Protein AF-A0AAD4WTL7-F1 (afdb_monomer_lite)

InterPro domains:
  IPR002083 MATH/TRAF domain [PS50144] (1-34)
  IPR002083 MATH/TRAF domain [PS50144] (56-86)
  IPR002083 MATH/TRAF domain [cd00121] (58-85)
  IPR008974 TRAF-like [G3DSA:2.60.210.10] (1-42)

Sequence (86 aa):
MPCSDFDQFIPLESFADASNGYLIDDTCVFGAEVFASEGRIIGKGECISMINNPVMYKHVWKVDNFSKLDATFYDSEP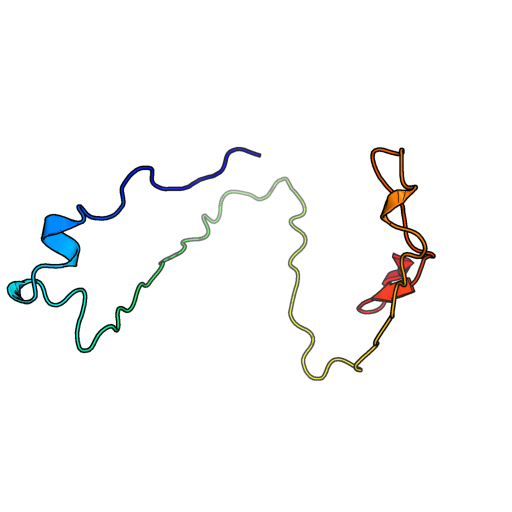FIAGGHNG

Structure (mmCIF, N/CA/C/O backbone):
data_AF-A0AAD4WTL7-F1
#
_entry.id   AF-A0AAD4WTL7-F1
#
loop_
_atom_site.group_PDB
_atom_site.id
_atom_site.type_symbol
_atom_site.label_atom_id
_atom_site.label_alt_id
_atom_site.label_comp_id
_atom_site.label_asym_id
_atom_site.label_entity_id
_atom_site.label_seq_id
_atom_site.pdbx_PDB_ins_code
_atom_site.Cartn_x
_atom_site.Cartn_y
_atom_site.Cartn_z
_atom_site.occupancy
_atom_site.B_iso_or_equiv
_atom_site.auth_seq_id
_atom_site.auth_comp_id
_atom_site.auth_asym_id
_atom_site.auth_atom_id
_atom_site.pdbx_PDB_model_num
ATOM 1 N N . MET A 1 1 ? 18.197 -1.072 -2.440 1.00 51.62 1 MET A N 1
ATOM 2 C CA . MET A 1 1 ? 17.244 0.036 -2.659 1.00 51.62 1 MET A CA 1
ATOM 3 C C . MET A 1 1 ? 16.618 0.367 -1.316 1.00 51.62 1 MET A C 1
ATOM 5 O O . MET A 1 1 ? 16.290 -0.584 -0.618 1.00 51.62 1 MET A O 1
ATOM 9 N N . PRO A 1 2 ? 16.524 1.639 -0.901 1.00 55.66 2 PRO A N 1
ATOM 10 C CA . PRO A 1 2 ? 15.776 1.984 0.302 1.00 55.66 2 PRO A CA 1
ATOM 11 C C . PRO A 1 2 ? 14.282 1.748 0.041 1.00 55.66 2 PRO A C 1
ATOM 13 O O . PRO A 1 2 ? 13.759 2.221 -0.967 1.00 55.66 2 PRO A O 1
ATOM 16 N N . CYS A 1 3 ? 13.615 0.988 0.909 1.00 58.59 3 CYS A N 1
ATOM 17 C CA . CYS A 1 3 ? 12.159 0.883 0.887 1.00 58.59 3 CYS A CA 1
ATOM 18 C C . CYS A 1 3 ? 11.586 2.225 1.355 1.00 58.59 3 CYS A C 1
ATOM 20 O O . CYS A 1 3 ? 11.871 2.663 2.467 1.00 58.59 3 CYS A O 1
ATOM 22 N N . SER A 1 4 ? 10.834 2.905 0.492 1.00 70.38 4 SER A N 1
ATOM 23 C CA . SER A 1 4 ? 10.076 4.104 0.853 1.00 70.38 4 SER A CA 1
ATOM 24 C C . SER A 1 4 ? 8.715 3.661 1.374 1.00 70.38 4 SER A C 1
ATOM 26 O O . SER A 1 4 ? 7.752 3.611 0.617 1.00 70.38 4 SER A O 1
ATOM 28 N N . ASP A 1 5 ? 8.681 3.265 2.640 1.00 73.88 5 ASP A N 1
ATOM 29 C CA . ASP A 1 5 ? 7.476 2.796 3.322 1.00 73.88 5 ASP A CA 1
ATOM 30 C C . ASP A 1 5 ? 7.245 3.609 4.604 1.00 73.88 5 ASP A C 1
ATOM 32 O O . ASP A 1 5 ? 8.076 4.438 4.988 1.00 73.88 5 ASP A O 1
ATOM 36 N N . PHE A 1 6 ? 6.112 3.384 5.256 1.00 76.75 6 PHE A N 1
ATOM 37 C CA . PHE A 1 6 ? 5.765 4.000 6.527 1.00 76.75 6 PHE A CA 1
ATOM 38 C C . PHE A 1 6 ? 5.937 2.993 7.663 1.00 76.75 6 PHE A C 1
ATOM 40 O O . PHE A 1 6 ? 5.256 1.972 7.696 1.00 76.75 6 PHE A O 1
ATOM 47 N N . ASP A 1 7 ? 6.769 3.325 8.654 1.00 81.88 7 ASP A N 1
ATOM 48 C CA . ASP A 1 7 ? 6.903 2.510 9.873 1.00 81.88 7 ASP A CA 1
ATOM 49 C C . ASP A 1 7 ? 5.576 2.420 10.654 1.00 81.88 7 ASP A C 1
ATOM 51 O O . ASP A 1 7 ? 5.302 1.429 11.330 1.00 81.88 7 ASP A O 1
ATOM 55 N N . GLN A 1 8 ? 4.729 3.451 10.549 1.00 83.12 8 GLN A N 1
ATOM 56 C CA . GLN A 1 8 ? 3.375 3.459 11.093 1.00 83.12 8 GLN A CA 1
ATOM 57 C C . GLN A 1 8 ? 2.470 4.385 10.270 1.00 83.12 8 GLN A C 1
ATOM 59 O O . GLN A 1 8 ? 2.640 5.601 10.283 1.00 83.12 8 GLN A O 1
ATOM 64 N N . PHE A 1 9 ? 1.487 3.806 9.579 1.00 85.44 9 PHE A N 1
ATOM 65 C CA . PHE A 1 9 ? 0.512 4.559 8.783 1.00 85.44 9 PHE A CA 1
ATOM 66 C C . PHE A 1 9 ? -0.659 5.079 9.638 1.00 85.44 9 PHE A C 1
ATOM 68 O O . PHE A 1 9 ? -0.912 6.280 9.680 1.00 85.44 9 PHE A O 1
ATOM 75 N N . ILE A 1 10 ? -1.345 4.191 10.372 1.00 89.94 10 ILE A N 1
ATOM 76 C CA . ILE A 1 10 ? -2.443 4.518 11.300 1.00 89.94 10 ILE A CA 1
ATOM 77 C C . ILE A 1 10 ? -2.273 3.664 12.573 1.00 89.94 10 ILE A C 1
ATOM 79 O O . ILE A 1 10 ? -1.946 2.479 12.461 1.00 89.94 10 ILE A O 1
ATOM 83 N N . PRO A 1 11 ? -2.476 4.206 13.791 1.00 93.69 11 PRO A N 1
ATOM 84 C CA . PRO A 1 11 ? -2.492 3.407 15.016 1.00 93.69 11 PRO A CA 1
ATOM 85 C C . PRO A 1 11 ? -3.582 2.333 14.986 1.00 93.69 11 PRO A C 1
ATOM 87 O O . PRO A 1 11 ? -4.719 2.619 14.616 1.00 93.69 11 PRO A O 1
ATOM 90 N N . LEU A 1 12 ? -3.264 1.118 15.445 1.00 92.44 12 LEU A N 1
ATOM 91 C CA . LEU A 1 12 ? -4.205 -0.010 15.434 1.00 92.44 12 LEU A CA 1
ATOM 92 C C . LEU A 1 12 ? -5.513 0.306 16.173 1.00 92.44 12 LEU A C 1
ATOM 94 O O . LEU A 1 12 ? -6.587 -0.050 15.700 1.00 92.44 12 LEU A O 1
ATOM 98 N N . GLU A 1 13 ? -5.420 1.014 17.298 1.00 93.81 13 GLU A N 1
ATOM 99 C CA . GLU A 1 13 ? -6.584 1.433 18.086 1.00 93.81 13 GLU A CA 1
ATOM 100 C C . GLU A 1 13 ? -7.524 2.334 17.277 1.00 93.81 13 GLU A C 1
ATOM 102 O O . GLU A 1 13 ? -8.736 2.157 17.320 1.00 93.81 13 GLU A O 1
ATOM 107 N N . SER A 1 14 ? -6.969 3.256 16.486 1.00 94.06 14 SER A N 1
ATOM 108 C CA . SER A 1 14 ? -7.763 4.151 15.643 1.00 94.06 14 SER A CA 1
ATOM 109 C C . SER A 1 14 ? -8.305 3.434 14.408 1.00 94.06 14 SER A C 1
ATOM 111 O O . SER A 1 14 ? -9.436 3.702 14.011 1.00 94.06 14 SER A O 1
ATOM 113 N N . PHE A 1 15 ? -7.540 2.498 13.837 1.00 93.94 15 PHE A N 1
ATOM 114 C CA . PHE A 1 15 ? -7.973 1.676 12.706 1.00 93.94 15 PHE A CA 1
ATOM 115 C C . PHE A 1 15 ? -9.165 0.773 13.059 1.00 93.94 15 PHE A C 1
ATOM 117 O O . PHE A 1 15 ? -10.097 0.655 12.269 1.00 93.94 15 PHE A O 1
ATOM 124 N N . ALA A 1 16 ? -9.141 0.155 14.244 1.00 92.12 16 ALA A N 1
ATOM 125 C CA . ALA A 1 16 ? -10.181 -0.767 14.706 1.00 92.12 16 ALA A CA 1
ATOM 126 C C . ALA A 1 16 ? -11.413 -0.067 15.309 1.00 92.12 16 ALA A C 1
ATOM 128 O O . ALA A 1 16 ? -12.443 -0.705 15.529 1.00 92.12 16 ALA A O 1
ATOM 129 N N . ASP A 1 17 ? -11.322 1.229 15.601 1.00 94.69 17 ASP A N 1
ATOM 130 C CA . ASP A 1 17 ? -12.447 2.006 16.104 1.00 94.69 17 ASP A CA 1
ATOM 131 C C . ASP A 1 17 ? -13.470 2.266 14.987 1.00 94.69 17 ASP A C 1
ATOM 133 O O . ASP A 1 17 ? -13.265 3.083 14.085 1.00 94.69 17 ASP A O 1
ATOM 137 N N . ALA A 1 18 ? -14.608 1.576 15.087 1.00 91.81 18 ALA A N 1
ATOM 138 C CA . ALA A 1 18 ? -15.729 1.678 14.158 1.00 91.81 18 ALA A CA 1
ATOM 139 C C . ALA A 1 18 ? -16.268 3.112 13.991 1.00 91.81 18 ALA A C 1
ATOM 141 O O . ALA A 1 18 ? -16.852 3.417 12.952 1.00 91.81 18 ALA A O 1
ATOM 142 N N . SER A 1 19 ? -16.061 4.009 14.964 1.00 93.75 19 SER A N 1
ATOM 143 C CA . SER A 1 19 ? -16.474 5.413 14.841 1.00 93.75 19 SER A CA 1
ATOM 144 C C . SER A 1 19 ? -15.656 6.197 13.807 1.00 93.75 19 SER A C 1
ATOM 146 O O . SER A 1 19 ? -16.163 7.169 13.245 1.00 93.75 19 SER A O 1
ATOM 148 N N . ASN A 1 20 ? -14.437 5.742 13.493 1.00 93.81 20 ASN A N 1
ATOM 149 C CA . ASN A 1 20 ? -13.576 6.352 12.479 1.00 93.81 20 ASN A CA 1
ATOM 150 C C . ASN A 1 20 ? -13.884 5.862 11.053 1.00 93.81 20 ASN A C 1
ATOM 152 O O . ASN A 1 20 ? -13.449 6.483 10.086 1.00 93.81 20 ASN A O 1
ATOM 156 N N . GLY A 1 21 ? -14.617 4.751 10.904 1.00 93.38 21 GLY A N 1
ATOM 157 C CA . GLY A 1 21 ? -15.053 4.230 9.604 1.00 93.38 21 GLY A CA 1
ATOM 158 C C . GLY A 1 21 ? -13.943 3.669 8.704 1.00 93.38 21 GLY A C 1
ATOM 159 O O . GLY A 1 21 ? -14.187 3.462 7.517 1.00 93.38 21 GLY A O 1
ATOM 160 N N . TYR A 1 22 ? -12.738 3.416 9.232 1.00 93.62 22 TYR A N 1
ATOM 161 C CA . TYR A 1 22 ? -11.627 2.843 8.455 1.00 93.62 22 TYR A CA 1
ATOM 162 C C . TYR A 1 22 ? -11.823 1.359 8.118 1.00 93.62 22 TYR A C 1
ATOM 164 O O . TYR A 1 22 ? -11.375 0.911 7.061 1.00 93.62 22 TYR A O 1
ATOM 172 N N . LEU A 1 23 ? -12.482 0.611 9.007 1.00 93.94 23 LEU A N 1
ATOM 173 C CA . LEU A 1 23 ? -12.785 -0.810 8.866 1.00 93.94 23 LEU A CA 1
ATOM 174 C C . LEU A 1 23 ? -14.296 -1.011 9.038 1.00 93.94 23 LEU A C 1
ATOM 176 O O . LEU A 1 23 ? -14.826 -0.859 10.138 1.00 93.94 23 LEU A O 1
ATOM 180 N N . ILE A 1 24 ? -14.989 -1.323 7.945 1.00 92.06 24 ILE A N 1
ATOM 181 C CA . ILE A 1 24 ? -16.440 -1.549 7.907 1.00 92.06 24 ILE A CA 1
ATOM 182 C C . ILE A 1 24 ? -16.662 -2.935 7.309 1.00 92.06 24 ILE A C 1
ATOM 184 O O . ILE A 1 24 ? -16.144 -3.215 6.231 1.00 92.06 24 ILE A O 1
ATOM 188 N N . ASP A 1 25 ? -17.402 -3.800 8.005 1.00 90.31 25 ASP A N 1
ATOM 189 C CA . ASP A 1 25 ? -17.660 -5.187 7.585 1.00 90.31 25 ASP A CA 1
ATOM 190 C C . ASP A 1 25 ? -16.371 -5.944 7.203 1.00 90.31 25 ASP A C 1
ATOM 192 O O . ASP A 1 25 ? -16.243 -6.483 6.102 1.00 90.31 25 ASP A O 1
ATOM 196 N N . ASP A 1 26 ? -15.370 -5.9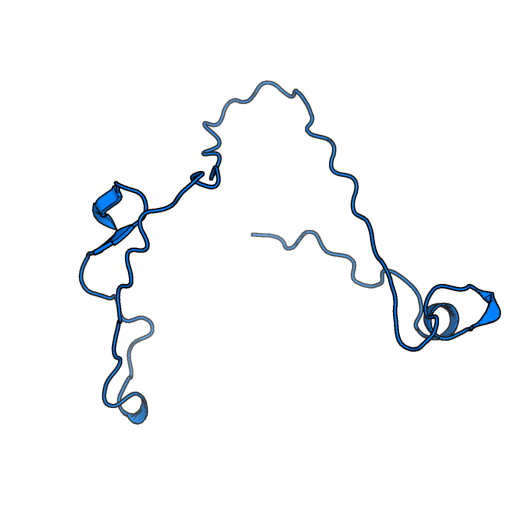07 8.093 1.00 90.00 26 ASP A N 1
ATOM 197 C CA . ASP A 1 26 ? -14.031 -6.488 7.891 1.00 90.00 26 ASP A CA 1
ATOM 198 C C . ASP A 1 26 ? -13.319 -6.015 6.604 1.00 90.00 26 ASP A C 1
ATOM 200 O O . ASP A 1 26 ? -12.360 -6.632 6.137 1.00 90.00 26 ASP A O 1
ATOM 204 N N . THR A 1 27 ? -13.769 -4.893 6.034 1.00 91.50 27 THR A N 1
ATOM 205 C CA . THR A 1 27 ? -13.292 -4.340 4.766 1.00 91.50 27 THR A CA 1
ATOM 206 C C . THR A 1 27 ? -12.750 -2.926 4.955 1.00 91.50 27 THR A C 1
ATOM 208 O O . THR A 1 27 ? -13.324 -2.094 5.657 1.00 91.50 27 THR A O 1
ATOM 211 N N . CYS A 1 28 ? -11.626 -2.642 4.300 1.00 93.50 28 CYS A N 1
ATOM 212 C CA . CYS A 1 28 ? -10.958 -1.347 4.301 1.00 93.50 28 CYS A CA 1
ATOM 213 C C . CYS A 1 28 ? -10.475 -1.011 2.881 1.00 93.50 28 CYS A C 1
ATOM 215 O O . CYS A 1 28 ? -10.100 -1.909 2.124 1.00 93.50 28 CYS A O 1
ATOM 217 N N . VAL A 1 29 ? -10.474 0.275 2.517 1.00 91.69 29 VAL A N 1
ATOM 218 C CA . VAL A 1 29 ? -10.000 0.763 1.215 1.00 91.69 29 VAL A CA 1
ATOM 219 C C . VAL A 1 29 ? -8.915 1.817 1.421 1.00 91.69 29 VAL A C 1
ATOM 221 O O . VAL A 1 29 ? -9.130 2.805 2.119 1.00 91.69 29 VAL A O 1
ATOM 224 N N . PHE A 1 30 ? -7.773 1.635 0.757 1.00 89.81 30 PHE A N 1
ATOM 225 C CA . PHE A 1 30 ? -6.654 2.578 0.758 1.00 89.81 30 PHE A CA 1
ATOM 226 C C . PHE A 1 30 ? -6.402 3.110 -0.654 1.00 89.81 30 PHE A C 1
ATOM 228 O O . PHE A 1 30 ? -6.464 2.360 -1.628 1.00 89.81 30 PHE A O 1
ATOM 235 N N . GLY A 1 31 ? -6.094 4.402 -0.760 1.00 89.25 31 GLY A N 1
ATOM 236 C CA . GLY A 1 31 ? -5.688 5.048 -2.006 1.00 89.25 31 GLY A CA 1
ATOM 237 C C . GLY A 1 31 ? -4.281 5.624 -1.888 1.00 89.25 31 GLY A C 1
ATOM 238 O O . GLY A 1 31 ? -3.881 6.062 -0.812 1.00 89.25 31 GLY A O 1
ATOM 239 N N . ALA A 1 32 ? -3.544 5.645 -2.997 1.00 87.00 32 ALA A N 1
ATOM 240 C CA . ALA A 1 32 ? -2.258 6.323 -3.103 1.00 87.00 32 ALA A CA 1
ATOM 241 C C . ALA A 1 32 ? -2.300 7.293 -4.285 1.00 87.00 32 ALA A C 1
ATOM 243 O O . ALA A 1 32 ? -2.659 6.907 -5.399 1.00 87.00 32 ALA A O 1
ATOM 244 N N . GLU A 1 33 ? -1.927 8.545 -4.040 1.00 86.31 33 GLU A N 1
ATOM 245 C CA . GLU A 1 33 ? -1.756 9.548 -5.086 1.00 86.31 33 GLU A CA 1
ATOM 246 C C . GLU A 1 33 ? -0.261 9.711 -5.373 1.00 86.31 33 GLU A C 1
ATOM 248 O O . GLU A 1 33 ? 0.535 9.952 -4.465 1.00 86.31 33 GLU A O 1
ATOM 253 N N . VAL A 1 34 ? 0.133 9.540 -6.637 1.00 81.25 34 VAL A N 1
ATOM 254 C CA . VAL A 1 34 ? 1.533 9.628 -7.070 1.00 81.25 34 VAL A CA 1
ATOM 255 C C . VAL A 1 34 ? 1.674 10.776 -8.056 1.00 81.25 34 VAL A C 1
ATOM 257 O O . VAL A 1 34 ? 1.077 10.764 -9.131 1.00 81.25 34 VAL A O 1
ATOM 260 N N . PHE A 1 35 ? 2.514 11.747 -7.707 1.00 77.62 35 PHE A N 1
ATOM 261 C CA . PHE A 1 35 ? 2.876 12.848 -8.591 1.00 77.62 35 PHE A CA 1
ATOM 262 C C . PHE A 1 35 ? 4.223 12.553 -9.251 1.00 77.62 35 PHE A C 1
ATOM 264 O O . PHE A 1 35 ? 5.233 12.378 -8.569 1.00 77.62 35 PHE A O 1
ATOM 271 N N . ALA A 1 36 ? 4.256 12.531 -10.582 1.00 73.31 36 ALA A N 1
ATOM 272 C CA . ALA A 1 36 ? 5.514 12.541 -11.315 1.00 73.31 36 ALA A CA 1
ATOM 273 C C . ALA A 1 36 ? 6.027 13.984 -11.382 1.00 73.31 36 ALA A C 1
ATOM 275 O O . ALA A 1 36 ? 5.372 14.854 -11.956 1.00 73.31 36 ALA A O 1
ATOM 276 N N . SER A 1 37 ? 7.191 14.257 -10.790 1.00 66.00 37 SER A N 1
ATOM 277 C CA . SER A 1 37 ? 7.859 15.537 -10.997 1.00 66.00 37 SER A CA 1
ATOM 278 C C . SER A 1 37 ? 8.454 15.568 -12.405 1.00 66.00 37 SER A C 1
ATOM 280 O O . SER A 1 37 ? 9.231 14.693 -12.787 1.00 66.00 37 SER A O 1
ATOM 282 N N . GLU A 1 38 ? 8.123 16.596 -13.189 1.00 64.69 38 GLU A N 1
ATOM 283 C CA . GLU A 1 38 ? 8.782 16.866 -14.473 1.00 64.69 38 GLU A CA 1
ATOM 284 C C . GLU A 1 38 ? 10.157 17.515 -14.215 1.00 64.69 38 GLU A C 1
ATOM 286 O O . GLU A 1 38 ? 10.448 18.654 -14.570 1.00 64.69 38 GLU A O 1
ATOM 291 N N . GLY A 1 39 ? 11.012 16.795 -13.491 1.00 55.47 39 GLY A N 1
ATOM 292 C CA . GLY A 1 39 ? 12.417 17.122 -13.318 1.00 55.47 39 GLY A CA 1
ATOM 293 C C . GLY A 1 39 ? 13.196 16.490 -14.461 1.00 55.47 39 GLY A C 1
ATOM 294 O O . GLY A 1 39 ? 13.189 15.273 -14.599 1.00 55.47 39 GLY A O 1
ATOM 295 N N . ARG A 1 40 ? 13.841 17.325 -15.284 1.00 55.09 40 ARG A N 1
ATOM 296 C CA . ARG A 1 40 ? 14.713 16.973 -16.420 1.00 55.09 40 ARG A CA 1
ATOM 297 C C . ARG A 1 40 ? 15.348 15.581 -16.262 1.00 55.09 40 ARG A C 1
ATOM 299 O O . ARG A 1 40 ? 16.339 15.413 -15.555 1.00 55.09 40 ARG A O 1
ATOM 306 N N . ILE A 1 41 ? 14.752 14.592 -16.923 1.00 55.12 41 ILE A N 1
ATOM 307 C CA . ILE A 1 41 ? 15.136 13.187 -16.817 1.00 55.12 41 ILE A CA 1
ATOM 308 C C . ILE A 1 41 ? 16.476 12.995 -17.544 1.00 55.12 41 ILE A C 1
ATOM 310 O O . ILE A 1 41 ? 16.521 12.811 -18.758 1.00 55.12 41 ILE A O 1
ATOM 314 N N . ILE A 1 42 ? 17.591 13.051 -16.810 1.00 56.25 42 ILE A N 1
ATOM 315 C CA . ILE A 1 42 ? 18.881 12.512 -17.264 1.00 56.25 42 ILE A CA 1
ATOM 316 C C . ILE A 1 42 ? 18.957 11.073 -16.753 1.00 56.25 42 ILE A C 1
ATOM 318 O O . ILE A 1 42 ? 19.634 10.765 -15.780 1.00 56.25 42 ILE A O 1
ATOM 322 N N . GLY A 1 43 ? 18.180 10.190 -17.363 1.00 57.41 43 GLY A N 1
ATOM 323 C CA . GLY A 1 43 ? 18.152 8.784 -16.986 1.00 57.41 43 GLY A CA 1
ATOM 324 C C . GLY A 1 43 ? 17.020 8.094 -17.711 1.00 57.41 43 GLY A C 1
ATOM 325 O O . GLY A 1 43 ? 15.866 8.293 -17.365 1.00 57.41 43 GLY A O 1
ATOM 326 N N . LYS A 1 44 ? 17.344 7.327 -18.751 1.00 59.31 44 LYS A N 1
ATOM 327 C CA . LYS A 1 44 ? 16.382 6.525 -19.510 1.00 59.31 44 LYS A CA 1
ATOM 328 C C . LYS A 1 44 ? 15.631 5.598 -18.540 1.00 59.31 44 LYS A C 1
ATOM 330 O O . LYS A 1 44 ? 16.139 4.540 -18.187 1.00 59.31 44 LYS A O 1
ATOM 335 N N . GLY A 1 45 ? 14.459 6.025 -18.079 1.00 58.16 45 GLY A N 1
ATOM 336 C CA . GLY A 1 45 ? 13.534 5.189 -17.329 1.00 58.16 45 GLY A CA 1
ATOM 337 C C . GLY A 1 45 ? 12.846 4.256 -18.310 1.00 58.16 45 GLY A C 1
ATOM 338 O O . GLY A 1 45 ? 12.256 4.712 -19.289 1.00 58.16 45 GLY A O 1
ATOM 339 N N . GLU A 1 46 ? 12.963 2.954 -18.097 1.00 60.94 46 GLU A N 1
ATOM 340 C CA . GLU A 1 46 ? 12.253 1.975 -18.911 1.00 60.94 46 GLU A CA 1
ATOM 341 C C . GLU A 1 46 ? 10.859 1.781 -18.309 1.00 60.94 46 GLU A C 1
ATOM 343 O O . GLU A 1 46 ? 10.705 1.329 -17.176 1.00 60.94 46 GLU A O 1
ATOM 348 N N . CYS A 1 47 ? 9.829 2.201 -19.044 1.00 59.66 47 CYS A N 1
ATOM 349 C CA . CYS A 1 47 ? 8.442 1.999 -18.649 1.00 59.66 47 CYS A CA 1
ATOM 350 C C . CYS A 1 47 ? 8.006 0.585 -19.047 1.00 59.66 47 CYS A C 1
ATOM 352 O O . CYS A 1 47 ? 7.963 0.258 -20.234 1.00 59.66 47 CYS A O 1
ATOM 354 N N . ILE A 1 48 ? 7.634 -0.240 -18.067 1.00 56.03 48 ILE A N 1
ATOM 355 C CA . ILE A 1 48 ? 6.995 -1.534 -18.325 1.00 56.03 48 ILE A CA 1
ATOM 356 C C . ILE A 1 48 ? 5.518 -1.254 -18.624 1.00 56.03 48 ILE A C 1
ATOM 358 O O . ILE A 1 48 ? 4.724 -1.021 -17.717 1.00 56.03 48 ILE A O 1
ATOM 362 N N . SER A 1 49 ? 5.153 -1.209 -19.906 1.00 59.19 49 SER A N 1
ATOM 363 C CA . SER A 1 49 ? 3.752 -1.083 -20.325 1.00 59.19 49 SER A CA 1
ATOM 364 C C . SER A 1 49 ? 3.105 -2.463 -20.444 1.00 59.19 49 SER A C 1
ATOM 366 O O . SER A 1 49 ? 3.704 -3.410 -20.953 1.00 59.19 49 SER A O 1
ATOM 368 N N . MET A 1 50 ? 1.876 -2.591 -19.945 1.00 57.19 50 MET A N 1
ATOM 369 C CA . MET A 1 50 ? 1.090 -3.816 -20.068 1.00 57.19 50 MET A CA 1
ATOM 370 C C . MET A 1 50 ? 0.649 -3.991 -21.526 1.00 57.19 50 MET A C 1
ATOM 372 O O . MET A 1 50 ? -0.008 -3.118 -22.091 1.00 57.19 50 MET A O 1
ATOM 376 N N . ILE A 1 51 ? 1.022 -5.114 -22.144 1.00 69.62 51 ILE A N 1
ATOM 377 C CA . ILE A 1 51 ? 0.626 -5.440 -23.519 1.00 69.62 51 ILE A CA 1
ATOM 378 C C . ILE A 1 51 ? -0.880 -5.721 -23.530 1.00 69.62 51 ILE A C 1
ATOM 380 O O . ILE A 1 51 ? -1.337 -6.651 -22.866 1.00 69.62 51 ILE A O 1
ATOM 384 N N . ASN A 1 52 ? -1.648 -4.952 -24.304 1.00 52.66 52 ASN A N 1
ATOM 385 C CA . ASN A 1 52 ? -3.047 -5.276 -24.582 1.00 52.66 52 ASN A CA 1
ATOM 386 C C . ASN A 1 52 ? -3.094 -6.499 -25.512 1.00 52.66 52 ASN A C 1
ATOM 388 O O . ASN A 1 52 ? -2.517 -6.472 -26.597 1.00 52.66 52 ASN A O 1
ATOM 392 N N . ASN A 1 53 ? -3.772 -7.562 -25.070 1.00 60.78 53 ASN A N 1
ATOM 393 C CA . ASN A 1 53 ? -3.816 -8.897 -25.686 1.00 60.78 53 ASN A CA 1
ATOM 394 C C . ASN A 1 53 ? -2.456 -9.622 -25.693 1.00 60.78 53 ASN A C 1
ATOM 396 O O . ASN A 1 53 ? -1.926 -9.939 -26.763 1.00 60.78 53 ASN A O 1
ATOM 400 N N . PRO A 1 54 ? -1.883 -9.931 -24.515 1.00 64.94 54 PRO A N 1
ATOM 401 C CA . PRO A 1 54 ? -0.645 -10.687 -24.468 1.00 64.94 54 PRO A CA 1
ATOM 402 C C . PRO A 1 54 ? -0.896 -12.090 -25.032 1.00 64.94 54 PRO A C 1
ATOM 404 O O . PRO A 1 54 ? -1.800 -12.804 -24.589 1.00 64.94 54 PRO A O 1
ATOM 407 N N . VAL A 1 55 ? -0.084 -12.509 -26.003 1.00 66.44 55 VAL A N 1
ATOM 408 C CA . VAL A 1 55 ? 0.012 -13.931 -26.343 1.00 66.44 55 VAL A CA 1
ATOM 409 C C . VAL A 1 55 ? 0.499 -14.631 -25.078 1.00 66.44 55 VAL A C 1
ATOM 411 O O . VAL A 1 55 ? 1.567 -14.305 -24.559 1.00 66.44 55 VAL A O 1
ATOM 414 N N . MET A 1 56 ? -0.318 -15.530 -24.530 1.00 65.06 56 MET A N 1
ATOM 415 C CA . MET A 1 56 ? -0.022 -16.201 -23.268 1.00 65.06 56 MET A CA 1
ATOM 416 C C . MET A 1 56 ? 1.136 -17.188 -23.474 1.00 65.06 56 MET A C 1
ATOM 418 O O . MET A 1 56 ? 0.929 -18.354 -23.804 1.00 65.06 56 MET A O 1
ATOM 422 N N . TYR A 1 57 ? 2.368 -16.719 -23.289 1.00 66.38 57 TYR A N 1
ATOM 423 C CA . TYR A 1 57 ? 3.554 -17.567 -23.256 1.00 66.38 57 TYR A CA 1
ATOM 424 C C . TYR A 1 57 ? 3.739 -18.103 -21.838 1.00 66.38 57 TYR A C 1
ATOM 426 O O . TYR A 1 57 ? 4.119 -17.376 -20.923 1.00 66.38 57 TYR A O 1
ATOM 434 N N . LYS A 1 58 ? 3.432 -19.388 -21.645 1.00 69.88 58 LYS A N 1
ATOM 435 C CA . LYS A 1 58 ? 3.631 -20.087 -20.373 1.00 69.88 58 LYS A CA 1
ATOM 436 C C . LYS A 1 58 ? 4.946 -20.861 -20.423 1.00 69.88 58 LYS A C 1
ATOM 438 O O . LYS A 1 58 ? 5.003 -21.921 -21.041 1.00 69.88 58 LYS A O 1
ATOM 443 N N . HIS A 1 59 ? 5.977 -20.355 -19.752 1.00 77.25 59 HIS A N 1
ATOM 444 C CA . HIS A 1 59 ? 7.183 -21.128 -19.461 1.00 77.25 59 HIS A CA 1
ATOM 445 C C . HIS A 1 59 ? 7.045 -21.792 -18.085 1.00 77.25 59 HIS A C 1
ATOM 447 O O . HIS A 1 59 ? 6.600 -21.159 -17.128 1.00 77.25 59 HIS A O 1
ATOM 453 N N . VAL A 1 60 ? 7.386 -23.078 -17.987 1.00 80.44 60 VAL A N 1
ATOM 454 C CA . VAL A 1 60 ? 7.367 -23.829 -16.726 1.00 80.44 60 VAL A CA 1
ATOM 455 C C . VAL A 1 60 ? 8.799 -24.195 -16.386 1.00 80.44 60 VAL A C 1
ATOM 457 O O . VAL A 1 60 ? 9.362 -25.110 -16.981 1.00 80.44 60 VAL A O 1
ATOM 460 N N . TRP A 1 61 ? 9.369 -23.492 -15.413 1.00 82.19 61 TRP A N 1
ATOM 461 C CA . TRP A 1 61 ? 10.644 -23.870 -14.824 1.00 82.19 61 TRP A CA 1
ATOM 462 C C . TRP A 1 61 ? 10.394 -24.859 -13.685 1.00 82.19 61 TRP A C 1
ATOM 464 O O . TRP A 1 61 ? 9.633 -24.577 -12.758 1.00 82.19 61 TRP A O 1
ATOM 474 N N . LYS A 1 62 ? 10.989 -26.050 -13.780 1.00 83.88 62 LYS A N 1
ATOM 475 C CA . LYS A 1 62 ? 10.850 -27.108 -12.779 1.00 83.88 62 LYS A CA 1
ATOM 476 C C . LYS A 1 62 ? 12.169 -27.261 -12.036 1.00 83.88 62 LYS A C 1
ATOM 478 O O . LYS A 1 62 ? 13.183 -27.587 -12.642 1.00 83.88 62 LYS A O 1
ATOM 483 N N . VAL A 1 63 ? 12.126 -27.069 -10.722 1.00 85.38 63 VAL A N 1
ATOM 484 C CA . VAL A 1 63 ? 13.281 -27.272 -9.845 1.00 85.38 63 VAL A CA 1
ATOM 485 C C . VAL A 1 63 ? 13.171 -28.646 -9.204 1.00 85.38 63 VAL A C 1
ATOM 487 O O . VAL A 1 63 ? 12.333 -28.876 -8.330 1.00 85.38 63 VAL A O 1
ATOM 490 N N . ASP A 1 64 ? 13.997 -29.580 -9.660 1.00 84.06 64 ASP A N 1
ATOM 491 C CA . ASP A 1 64 ? 14.053 -30.929 -9.105 1.00 84.06 64 ASP A CA 1
ATOM 492 C C . ASP A 1 64 ? 14.997 -30.989 -7.895 1.00 84.06 64 ASP A C 1
ATOM 494 O O . ASP A 1 64 ? 16.020 -30.314 -7.848 1.00 84.06 64 ASP A O 1
ATOM 498 N N . ASN A 1 65 ? 14.678 -31.848 -6.920 1.00 84.19 65 ASN A N 1
ATOM 499 C CA . ASN A 1 65 ? 15.516 -32.102 -5.739 1.00 84.19 65 ASN A CA 1
ATOM 500 C C . ASN A 1 65 ? 15.910 -30.838 -4.948 1.00 84.19 65 ASN A C 1
ATOM 502 O O . ASN A 1 65 ? 17.056 -30.715 -4.523 1.00 84.19 65 ASN A O 1
ATOM 506 N N . PHE A 1 66 ? 14.952 -29.939 -4.690 1.00 78.00 66 PHE A N 1
ATOM 507 C CA . PHE A 1 66 ? 15.166 -28.695 -3.932 1.00 78.00 66 PHE A CA 1
ATOM 508 C C . PHE A 1 66 ? 15.944 -28.885 -2.612 1.00 78.00 66 PHE A C 1
ATOM 510 O O . PHE A 1 66 ? 16.759 -28.051 -2.240 1.00 78.00 66 PHE A O 1
ATOM 517 N N . SER A 1 67 ? 15.755 -30.019 -1.929 1.00 81.31 67 SER A N 1
ATOM 518 C CA . SER A 1 67 ? 16.458 -30.361 -0.683 1.00 81.31 67 SER A CA 1
ATOM 519 C C . SER A 1 67 ? 17.964 -30.618 -0.827 1.00 81.31 67 SER A C 1
ATOM 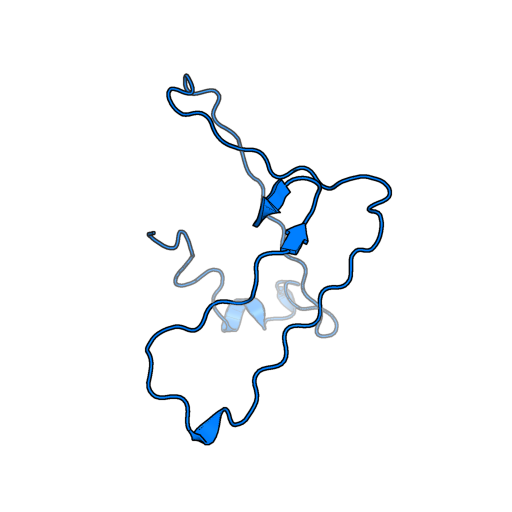521 O O . SER A 1 67 ? 18.644 -30.775 0.182 1.00 81.31 67 SER A O 1
ATOM 523 N N . LYS A 1 68 ? 18.483 -30.699 -2.056 1.00 85.62 68 LYS A N 1
ATOM 524 C CA . LYS A 1 68 ? 19.905 -30.898 -2.370 1.00 85.62 68 LYS A CA 1
ATOM 525 C C . LYS A 1 68 ? 20.558 -29.652 -2.970 1.00 85.62 68 LYS A C 1
ATOM 527 O O . LYS A 1 68 ? 21.704 -29.737 -3.396 1.00 85.62 68 LYS A O 1
ATOM 532 N N . LEU A 1 69 ? 19.830 -28.539 -3.050 1.00 85.75 69 LEU A N 1
ATOM 533 C CA . LEU A 1 69 ? 20.366 -27.282 -3.550 1.00 85.75 69 LEU A CA 1
ATOM 534 C C . LEU A 1 69 ? 21.233 -26.629 -2.470 1.00 85.75 69 LEU A C 1
ATOM 536 O O . LEU A 1 69 ? 20.797 -26.452 -1.335 1.00 85.75 69 LEU A O 1
ATOM 540 N N . ASP A 1 70 ? 22.461 -26.290 -2.836 1.00 85.56 70 ASP A N 1
ATOM 541 C CA . ASP A 1 70 ? 23.501 -25.727 -1.975 1.00 85.56 70 ASP A CA 1
ATOM 542 C C . ASP A 1 70 ? 24.059 -24.392 -2.501 1.00 85.56 70 ASP A C 1
ATOM 544 O O . ASP A 1 70 ? 24.812 -23.715 -1.797 1.00 85.56 70 ASP A O 1
ATOM 548 N N . ALA A 1 71 ? 23.670 -23.980 -3.711 1.00 85.88 71 ALA A N 1
ATOM 549 C CA . ALA A 1 71 ? 24.066 -22.707 -4.298 1.00 85.88 71 ALA A CA 1
ATOM 550 C C . ALA A 1 71 ? 23.139 -21.555 -3.880 1.00 85.88 71 ALA A C 1
ATOM 552 O O . ALA A 1 71 ? 21.964 -21.736 -3.556 1.00 85.88 71 ALA A O 1
ATOM 553 N N . THR A 1 72 ? 23.682 -20.337 -3.924 1.00 81.81 72 THR A N 1
ATOM 554 C CA . THR A 1 72 ? 22.971 -19.103 -3.563 1.00 81.81 72 THR A CA 1
ATOM 555 C C . THR A 1 72 ? 21.958 -18.650 -4.619 1.00 81.81 72 THR A C 1
ATOM 557 O O . THR A 1 72 ? 21.046 -17.898 -4.283 1.00 81.81 72 THR A O 1
ATOM 560 N N . PHE A 1 73 ? 22.091 -19.104 -5.870 1.00 79.19 73 PHE A N 1
ATOM 561 C CA . PHE A 1 73 ? 21.135 -18.878 -6.956 1.00 79.19 73 PHE A CA 1
ATOM 562 C C . PHE A 1 73 ? 21.203 -20.007 -7.998 1.00 79.19 73 PHE A C 1
ATOM 564 O O . PHE A 1 73 ? 22.238 -20.657 -8.150 1.00 79.19 73 PHE A O 1
ATOM 571 N N . TYR A 1 74 ? 20.092 -20.227 -8.704 1.00 81.44 74 TYR A N 1
ATOM 572 C CA . TYR A 1 74 ? 19.978 -21.141 -9.842 1.00 81.44 74 TYR A CA 1
ATOM 573 C C . TYR A 1 74 ? 19.163 -20.449 -10.930 1.00 81.44 74 TYR A C 1
ATOM 575 O O . TYR A 1 74 ? 18.048 -19.999 -10.661 1.00 81.44 74 TYR A O 1
ATOM 583 N N . ASP A 1 75 ? 19.712 -20.388 -12.138 1.00 81.56 75 ASP A N 1
ATOM 584 C CA . ASP A 1 75 ? 19.069 -19.740 -13.279 1.00 81.56 75 ASP A CA 1
ATOM 585 C C . ASP A 1 75 ? 18.255 -20.749 -14.103 1.00 81.56 75 ASP A C 1
ATOM 587 O O . ASP A 1 75 ? 18.586 -21.937 -14.184 1.00 81.56 75 ASP A O 1
ATOM 591 N N . SER A 1 76 ? 17.162 -20.282 -14.713 1.00 81.50 76 SER A N 1
ATOM 592 C CA . SER A 1 76 ? 16.452 -21.054 -15.733 1.00 81.50 76 SER A CA 1
ATOM 593 C C . SER A 1 76 ? 17.183 -20.981 -17.070 1.00 81.50 76 SER A C 1
ATOM 595 O O . SER A 1 76 ? 17.969 -20.070 -17.316 1.00 81.50 76 SER A O 1
ATOM 597 N N . GLU A 1 77 ? 16.854 -21.897 -17.978 1.00 80.75 77 GLU A N 1
ATOM 598 C CA . GLU A 1 77 ? 17.213 -21.706 -19.383 1.00 80.75 77 GLU A CA 1
ATOM 599 C C . GLU A 1 77 ? 16.553 -20.422 -19.929 1.00 80.75 77 GLU A C 1
ATOM 601 O O . GLU A 1 77 ? 15.426 -20.105 -19.522 1.00 80.75 77 GLU A O 1
ATOM 606 N N . PRO A 1 78 ? 17.217 -19.700 -20.850 1.00 80.12 78 PRO A N 1
ATOM 607 C CA . PRO A 1 78 ? 16.665 -18.513 -21.494 1.00 80.12 78 PRO A CA 1
ATOM 608 C C . PRO A 1 78 ? 15.284 -18.763 -22.108 1.00 80.12 78 PRO A C 1
ATOM 610 O O . PRO A 1 78 ? 15.070 -19.762 -22.805 1.00 80.12 78 PRO A O 1
ATOM 613 N N . PHE A 1 79 ? 14.338 -17.847 -21.895 1.00 76.38 79 PHE A N 1
ATOM 614 C CA . PHE A 1 79 ? 12.999 -17.943 -22.482 1.00 76.38 79 PHE A CA 1
ATOM 615 C C . PHE A 1 79 ? 12.476 -16.593 -22.968 1.00 76.38 79 PHE A C 1
ATOM 617 O O . PHE A 1 79 ? 12.835 -15.527 -22.475 1.00 76.38 79 PHE A O 1
ATOM 624 N N . ILE A 1 80 ? 11.604 -16.642 -23.977 1.00 68.56 80 ILE A N 1
ATOM 625 C CA . ILE A 1 80 ? 11.020 -15.436 -24.563 1.00 68.56 80 ILE A CA 1
ATOM 626 C C . ILE A 1 80 ? 9.879 -14.945 -23.678 1.00 68.56 80 ILE A C 1
ATOM 628 O O . ILE A 1 80 ? 8.855 -15.617 -23.544 1.00 68.56 80 ILE A O 1
ATOM 632 N N . ALA A 1 81 ? 10.032 -13.742 -23.131 1.00 67.44 81 ALA A N 1
ATOM 633 C CA . ALA A 1 81 ? 8.993 -13.042 -22.390 1.00 67.44 81 ALA A CA 1
ATOM 634 C C . ALA A 1 81 ? 8.762 -11.666 -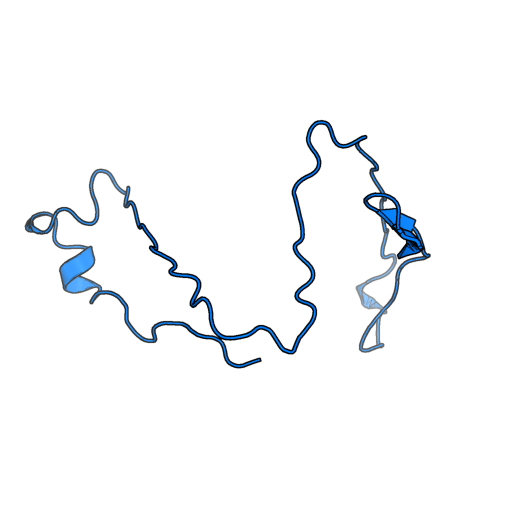23.026 1.00 67.44 81 ALA A C 1
ATOM 636 O O . ALA A 1 81 ? 9.693 -10.887 -23.216 1.00 67.44 81 ALA A O 1
ATOM 637 N N . GLY A 1 82 ? 7.519 -11.371 -23.417 1.00 61.16 82 GLY A N 1
ATOM 638 C CA . GLY A 1 82 ? 7.155 -10.050 -23.949 1.00 61.16 82 GLY A CA 1
ATOM 639 C C . GLY A 1 82 ? 7.904 -9.607 -25.218 1.00 61.16 82 GLY A C 1
ATOM 640 O O . GLY A 1 82 ? 7.931 -8.415 -25.501 1.00 61.16 82 GLY A O 1
ATOM 641 N N . GLY A 1 83 ? 8.509 -10.531 -25.977 1.00 60.25 83 GLY A N 1
ATOM 642 C CA . GLY A 1 83 ? 9.271 -10.219 -27.196 1.00 60.25 83 GLY A CA 1
ATOM 643 C C . GLY A 1 83 ? 10.763 -9.927 -26.988 1.00 60.25 83 GLY A C 1
ATOM 644 O O . GLY A 1 8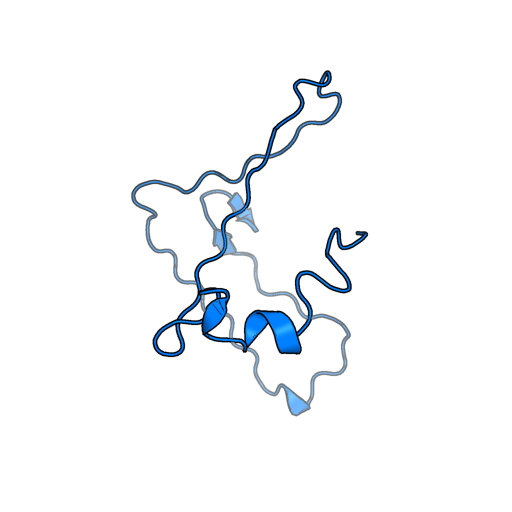3 ? 11.436 -9.586 -27.957 1.00 60.25 83 GLY A O 1
ATOM 645 N N . HIS A 1 84 ? 11.293 -10.096 -25.773 1.00 53.69 84 HIS A N 1
ATOM 646 C CA . HIS A 1 84 ? 12.730 -10.054 -25.494 1.00 53.69 84 HIS A CA 1
ATOM 647 C C . HIS A 1 84 ? 13.239 -11.425 -25.022 1.00 53.69 84 HIS A C 1
ATOM 649 O O . HIS A 1 84 ? 12.515 -12.171 -24.358 1.00 53.69 84 HIS A O 1
ATOM 655 N N . ASN A 1 85 ? 14.484 -11.750 -25.388 1.00 52.44 85 ASN A N 1
ATOM 656 C CA . ASN A 1 85 ? 15.200 -12.916 -24.871 1.00 52.44 85 ASN A CA 1
ATOM 657 C C . ASN A 1 85 ? 15.634 -12.595 -23.433 1.00 52.44 85 ASN A C 1
ATOM 659 O O . ASN A 1 85 ? 16.409 -11.653 -23.249 1.00 52.44 85 ASN A O 1
ATOM 663 N N . GLY A 1 86 ? 15.103 -13.323 -22.450 1.00 52.88 86 GLY A N 1
ATOM 664 C CA . GLY A 1 86 ? 15.549 -13.289 -21.053 1.00 52.88 86 GLY A CA 1
ATOM 665 C C . GLY A 1 86 ? 16.489 -14.434 -20.732 1.00 52.88 86 GLY A C 1
ATOM 666 O O . GLY A 1 86 ? 16.459 -15.426 -21.495 1.00 52.88 86 GLY A O 1
#

Foldseek 3Di:
DDPPDDPDDDDPVLCPPVVNVQADPNDHDDDDDDDDDPDPDPDPDDDDDDDDPDPDDDDDDDDPPPVPDDDPDDDDDWDDDPNDTD

Radius of gyration: 22.02 Å; chains: 1; bounding box: 42×49×45 Å

pLDDT: mean 76.17, std 13.87, range [51.62, 94.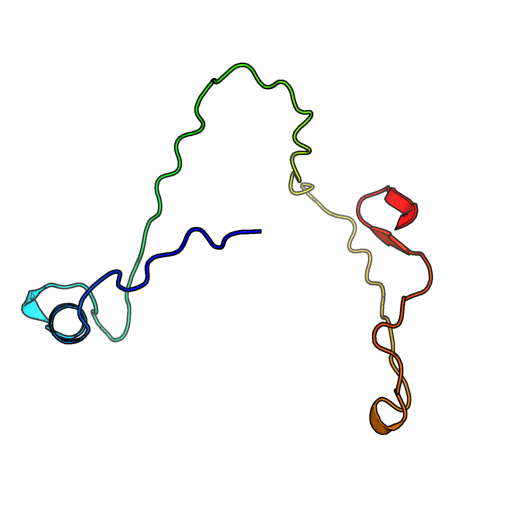69]

Secondary structure (DSSP, 8-state):
------S-SS-HHHHH-GGG-SSBTTB-------PPP-----S-----PPPSS------------GGG--SS--PPPP-EETTEE-

Organism: Prunus dulcis (NCBI:txid3755)